Protein AF-A0A8H2ZRM3-F1 (afdb_monomer_lite)

pLDDT: mean 70.73, std 18.15, range [27.78, 92.12]

Organism: NCBI:txid28548

Structure (mmCIF, N/CA/C/O backbone):
data_AF-A0A8H2ZRM3-F1
#
_entry.id   AF-A0A8H2ZRM3-F1
#
loop_
_atom_site.group_PDB
_atom_site.id
_atom_site.type_symbol
_atom_site.label_atom_id
_atom_site.label_alt_id
_atom_site.label_comp_id
_atom_site.label_asym_id
_atom_site.label_entity_id
_atom_site.label_seq_id
_atom_site.pdbx_PDB_ins_code
_atom_site.Cartn_x
_atom_site.Cartn_y
_atom_site.Cartn_z
_atom_site.occupancy
_atom_site.B_iso_or_equiv
_atom_site.auth_seq_id
_atom_site.auth_comp_id
_atom_site.auth_asym_id
_atom_site.auth_atom_id
_atom_site.pdbx_PDB_model_num
ATOM 1 N N . MET A 1 1 ? -6.915 -19.051 9.460 1.00 39.91 1 MET A N 1
ATOM 2 C C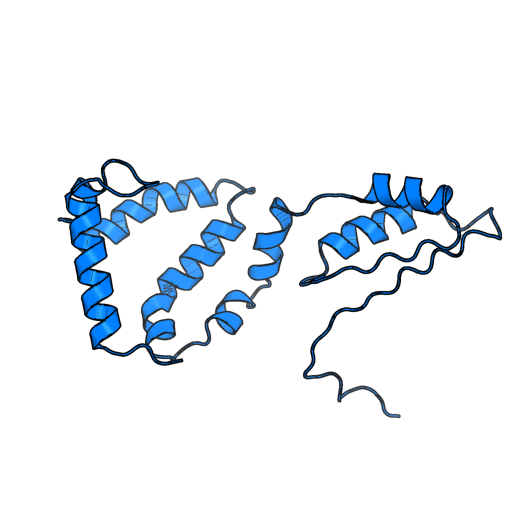A . MET A 1 1 ? -6.072 -19.068 10.676 1.00 39.91 1 MET A CA 1
ATOM 3 C C . MET A 1 1 ? -6.871 -18.413 11.791 1.00 39.91 1 MET A C 1
ATOM 5 O O . MET A 1 1 ? -7.094 -17.216 11.719 1.00 39.91 1 MET A O 1
ATOM 9 N N . HIS A 1 2 ? -7.386 -19.190 12.746 1.00 43.81 2 HIS A N 1
ATOM 10 C CA . HI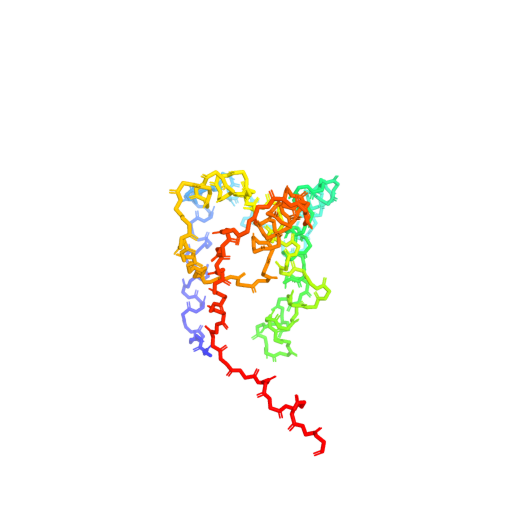S A 1 2 ? -8.081 -18.659 13.923 1.00 43.81 2 HIS A CA 1
ATOM 11 C C . HIS A 1 2 ? -7.068 -18.558 15.065 1.00 43.81 2 HIS A C 1
ATOM 13 O O . HIS A 1 2 ? -6.599 -19.589 15.540 1.00 43.81 2 HIS A O 1
ATOM 19 N N . ALA A 1 3 ? -6.710 -17.340 15.475 1.00 46.84 3 ALA A N 1
ATOM 20 C CA . ALA A 1 3 ? -6.041 -17.133 16.757 1.00 46.84 3 ALA A CA 1
ATOM 21 C C . ALA A 1 3 ? -7.018 -17.491 17.887 1.00 46.84 3 ALA A C 1
ATOM 23 O O . ALA A 1 3 ? -8.220 -17.221 17.780 1.00 46.84 3 ALA A O 1
ATOM 24 N N . SER A 1 4 ? -6.522 -18.122 18.950 1.00 49.62 4 SER A N 1
ATOM 25 C CA . SER A 1 4 ? -7.349 -18.484 20.102 1.00 49.62 4 SER A CA 1
ATOM 26 C C . SER A 1 4 ? -7.845 -17.220 20.810 1.00 49.62 4 SER A C 1
ATOM 28 O O . SER A 1 4 ? -7.096 -16.258 20.985 1.00 49.62 4 SER A O 1
ATOM 30 N N . SER A 1 5 ? -9.089 -17.229 21.298 1.00 53.50 5 SER A N 1
ATOM 31 C CA . SER A 1 5 ? -9.672 -16.113 22.062 1.00 53.50 5 SER A CA 1
ATOM 32 C C . SER A 1 5 ? -8.846 -15.725 23.303 1.00 53.50 5 SER A C 1
ATOM 34 O O . SER A 1 5 ? -8.984 -14.608 23.797 1.00 53.50 5 SER A O 1
ATOM 36 N N . SER A 1 6 ? -7.987 -16.625 23.796 1.00 53.50 6 SER A N 1
ATOM 37 C CA . SER A 1 6 ? -7.047 -16.382 24.898 1.00 53.50 6 SER A CA 1
ATOM 38 C C . SER A 1 6 ? -5.778 -15.627 24.487 1.00 53.50 6 SER A C 1
ATOM 40 O O . SER A 1 6 ? -5.165 -14.961 25.314 1.00 53.50 6 SER A O 1
ATOM 42 N N . GLU A 1 7 ? -5.353 -15.733 23.228 1.00 54.19 7 GLU A N 1
ATOM 43 C CA . GLU A 1 7 ? -4.169 -15.032 22.714 1.00 54.19 7 GLU A CA 1
ATOM 44 C C . GLU A 1 7 ? -4.500 -13.568 22.416 1.00 54.19 7 GLU A C 1
ATOM 46 O O . GLU A 1 7 ? -3.710 -12.677 22.722 1.00 54.19 7 GLU A O 1
ATOM 51 N N . ILE A 1 8 ? -5.709 -13.310 21.904 1.00 55.75 8 ILE A N 1
ATOM 52 C CA . ILE A 1 8 ? -6.207 -11.959 21.615 1.00 55.75 8 ILE A CA 1
ATOM 53 C C . ILE A 1 8 ? -6.349 -11.138 22.906 1.00 55.75 8 ILE A C 1
ATOM 55 O O . ILE A 1 8 ? -5.950 -9.976 22.941 1.00 55.75 8 ILE A O 1
ATOM 59 N N . SER A 1 9 ? -6.862 -11.736 23.986 1.00 56.50 9 SER A N 1
ATOM 60 C CA . SER A 1 9 ? -7.019 -11.043 25.271 1.00 56.50 9 SER A CA 1
ATOM 61 C C . SER A 1 9 ? -5.680 -10.738 25.950 1.00 56.50 9 SER A C 1
ATOM 63 O O . SER A 1 9 ? -5.508 -9.652 26.504 1.00 56.50 9 SER A O 1
ATOM 65 N N . HIS A 1 10 ? -4.709 -11.653 25.865 1.00 51.62 10 HIS A N 1
ATOM 66 C CA . HIS A 1 10 ? -3.366 -11.449 26.411 1.00 51.62 10 HIS A CA 1
ATOM 67 C C . HIS A 1 10 ? -2.591 -10.361 25.648 1.00 51.62 10 HIS A C 1
ATOM 69 O O . HIS A 1 10 ? -1.879 -9.558 26.255 1.00 51.62 10 HIS A O 1
ATOM 75 N N . LEU A 1 11 ? -2.725 -10.309 24.319 1.00 56.78 11 LEU A N 1
ATOM 76 C CA . LEU A 1 11 ? -2.075 -9.285 23.501 1.00 56.78 11 LEU A CA 1
ATOM 77 C C . LEU A 1 11 ? -2.692 -7.900 23.739 1.00 56.78 11 LEU A C 1
ATOM 79 O O . LEU A 1 11 ? -1.951 -6.933 23.897 1.00 56.78 11 LEU A O 1
ATOM 83 N N . ALA A 1 12 ? -4.025 -7.827 23.846 1.00 59.12 12 ALA A N 1
ATOM 84 C CA . ALA A 1 12 ? -4.745 -6.590 24.135 1.00 59.12 12 ALA A CA 1
ATOM 85 C C . ALA A 1 12 ? -4.322 -5.976 25.481 1.00 59.12 12 ALA A C 1
ATOM 87 O O . ALA A 1 12 ? -4.010 -4.787 25.527 1.00 59.12 12 ALA A O 1
ATOM 88 N N . GLY A 1 13 ? -4.228 -6.796 26.539 1.00 61.44 13 GLY A N 1
ATOM 89 C CA . GLY A 1 13 ? -3.776 -6.351 27.863 1.00 61.44 13 GLY A CA 1
ATOM 90 C C . GLY A 1 13 ? -2.341 -5.814 27.856 1.00 61.44 13 GLY A C 1
ATOM 91 O O . GLY A 1 13 ? -2.075 -4.735 28.380 1.00 61.44 13 GLY A O 1
ATOM 92 N N . LYS A 1 14 ? -1.425 -6.501 27.163 1.00 61.59 14 LYS A N 1
ATOM 93 C CA . LYS A 1 14 ? -0.028 -6.059 27.043 1.00 61.59 14 LYS A CA 1
ATOM 94 C C . LYS A 1 14 ? 0.101 -4.706 26.328 1.00 61.59 14 LYS A C 1
ATOM 96 O O . LYS A 1 14 ? 0.867 -3.852 26.765 1.00 61.59 14 LYS A O 1
ATOM 101 N N . THR A 1 15 ? -0.654 -4.487 25.252 1.00 62.03 15 THR A N 1
ATOM 102 C CA . THR A 1 15 ? -0.600 -3.223 24.496 1.00 62.03 15 THR A CA 1
ATOM 103 C C . THR A 1 15 ? -1.186 -2.036 25.259 1.00 62.03 15 THR A C 1
ATOM 105 O O . THR A 1 15 ? -0.669 -0.926 25.146 1.00 62.03 15 THR A O 1
ATOM 108 N N . THR A 1 16 ? -2.224 -2.247 26.075 1.00 66.06 16 THR A N 1
ATOM 109 C CA . THR A 1 16 ? -2.765 -1.192 26.947 1.00 66.06 16 THR A CA 1
ATOM 110 C C . THR A 1 16 ? -1.799 -0.815 28.068 1.00 66.06 16 THR A C 1
ATOM 112 O O . THR A 1 16 ? -1.700 0.363 28.421 1.00 66.06 16 THR A O 1
ATOM 115 N N . ASP A 1 17 ? -1.031 -1.778 28.577 1.00 76.19 17 ASP A N 1
ATOM 116 C CA . ASP A 1 17 ? -0.025 -1.551 29.620 1.00 76.19 17 ASP A CA 1
ATOM 117 C C . ASP A 1 17 ? 1.202 -0.794 29.080 1.00 76.19 17 ASP A C 1
ATOM 119 O O . ASP A 1 17 ? 1.757 0.080 29.746 1.00 76.19 17 ASP A O 1
ATOM 123 N N . GLU A 1 18 ? 1.615 -1.076 27.841 1.00 80.56 18 GLU A N 1
ATOM 124 C CA . GLU A 1 18 ? 2.704 -0.350 27.173 1.00 80.56 18 GLU A CA 1
ATOM 125 C C . GLU A 1 18 ? 2.302 1.083 26.796 1.00 80.56 18 GLU A C 1
ATOM 127 O O . GLU A 1 18 ? 3.084 2.015 27.006 1.00 80.56 18 GLU A O 1
ATOM 132 N N . ALA A 1 19 ? 1.077 1.271 26.292 1.00 78.38 19 ALA A N 1
ATOM 133 C CA . ALA A 1 19 ? 0.554 2.585 25.928 1.00 78.38 19 ALA A CA 1
ATOM 134 C C . ALA A 1 19 ? 0.366 3.491 27.153 1.00 78.38 19 ALA A C 1
ATOM 136 O O . ALA A 1 19 ? 0.711 4.670 27.110 1.00 78.38 19 ALA A O 1
ATOM 137 N N . SER A 1 20 ? -0.131 2.942 28.265 1.00 80.75 20 SER A N 1
ATOM 138 C CA . SER A 1 20 ? -0.313 3.691 29.518 1.00 80.75 20 SER A CA 1
ATOM 139 C C . SER A 1 20 ? 1.008 4.082 30.180 1.00 80.75 20 SER A C 1
ATOM 141 O O . SER A 1 20 ? 1.057 5.075 30.902 1.00 80.75 20 SER A O 1
ATOM 143 N N . ALA A 1 21 ? 2.083 3.344 29.901 1.00 85.00 21 ALA A N 1
ATOM 144 C CA . ALA A 1 21 ? 3.420 3.630 30.402 1.00 85.00 21 ALA A CA 1
ATOM 145 C C . ALA A 1 21 ? 4.272 4.514 29.470 1.00 85.00 21 ALA A C 1
ATOM 147 O O . ALA A 1 21 ? 5.437 4.742 29.795 1.00 85.00 21 ALA A O 1
ATOM 148 N N . ASP A 1 22 ? 3.735 4.971 28.330 1.00 82.38 22 ASP A N 1
ATOM 149 C CA . ASP A 1 22 ? 4.483 5.699 27.287 1.00 82.38 22 ASP A CA 1
ATOM 150 C C . ASP A 1 22 ? 5.742 4.957 26.808 1.00 82.38 22 ASP A C 1
ATOM 152 O O . ASP A 1 22 ? 6.783 5.546 26.525 1.00 82.38 22 ASP A O 1
ATOM 156 N N . LYS A 1 23 ? 5.661 3.624 26.725 1.00 83.12 23 LYS A N 1
ATOM 157 C CA . LYS A 1 23 ? 6.799 2.760 26.362 1.00 83.12 23 LYS A CA 1
ATOM 158 C C . LYS A 1 23 ? 6.793 2.316 24.903 1.00 83.12 23 LYS A C 1
ATOM 160 O O . LYS A 1 23 ? 7.562 1.426 24.537 1.00 83.12 23 LYS A O 1
ATOM 165 N N . HIS A 1 24 ? 5.931 2.888 24.067 1.00 80.06 24 HIS A N 1
ATOM 166 C CA . HIS A 1 24 ? 5.861 2.493 22.668 1.00 80.06 24 HIS A CA 1
ATOM 167 C C . HIS A 1 24 ? 7.127 2.936 21.920 1.00 80.06 24 HIS A C 1
ATOM 169 O O . HIS A 1 24 ? 7.508 4.100 21.960 1.00 80.06 24 HIS A O 1
ATOM 175 N N . ALA A 1 25 ? 7.769 2.017 21.193 1.00 80.44 25 ALA A N 1
ATOM 176 C CA . ALA A 1 25 ? 9.073 2.264 20.563 1.00 80.44 25 ALA A CA 1
ATOM 177 C C . ALA A 1 25 ? 9.066 3.370 19.488 1.00 80.44 25 ALA A C 1
ATOM 179 O O . ALA A 1 25 ? 10.119 3.888 19.129 1.00 80.44 25 ALA A O 1
ATOM 180 N N . VAL A 1 26 ? 7.887 3.689 18.948 1.00 81.50 26 VAL A N 1
ATOM 181 C CA . VAL A 1 26 ? 7.712 4.600 17.802 1.00 81.50 26 VAL A CA 1
ATOM 182 C C . VAL A 1 26 ? 6.779 5.772 18.112 1.00 81.50 26 VAL A C 1
ATOM 184 O O . VAL A 1 26 ? 6.839 6.793 17.438 1.00 81.50 26 VAL A O 1
ATOM 187 N N . LEU A 1 27 ? 5.886 5.630 19.094 1.00 80.19 27 LEU A N 1
ATOM 188 C CA . LEU A 1 27 ? 4.801 6.587 19.312 1.00 80.19 27 LEU A CA 1
ATOM 189 C C . LEU A 1 27 ? 5.029 7.292 20.640 1.00 80.19 27 LEU A C 1
ATOM 191 O O . LEU A 1 27 ? 5.195 6.640 21.666 1.00 80.19 27 LEU A O 1
ATOM 195 N N . GLU A 1 28 ? 5.019 8.617 20.607 1.00 84.75 28 GLU A N 1
ATOM 196 C CA . GLU A 1 28 ? 5.158 9.452 21.794 1.00 84.75 28 GLU A CA 1
ATOM 197 C C . GLU A 1 28 ? 3.787 9.776 22.395 1.00 84.75 28 GLU A C 1
ATOM 199 O O . GLU A 1 28 ? 2.789 9.875 21.677 1.00 84.75 28 GLU A O 1
ATOM 204 N N . ASN A 1 29 ? 3.750 10.007 23.711 1.00 83.75 29 ASN A N 1
ATOM 205 C CA . ASN A 1 29 ? 2.557 10.442 24.447 1.00 83.75 29 ASN A CA 1
ATOM 206 C C . ASN A 1 29 ? 1.338 9.523 24.233 1.00 83.75 29 ASN A C 1
ATOM 208 O O . ASN A 1 29 ? 0.209 9.990 24.098 1.00 83.75 29 ASN A O 1
ATOM 212 N N . THR A 1 30 ? 1.543 8.209 24.178 1.00 85.06 30 THR A N 1
ATOM 213 C CA . THR A 1 30 ? 0.477 7.213 24.012 1.00 85.06 30 THR A CA 1
ATOM 214 C C . THR A 1 30 ? -0.463 7.125 25.216 1.00 85.06 30 THR A C 1
ATOM 216 O O . THR A 1 30 ? -1.622 6.736 25.062 1.00 85.06 30 THR A O 1
ATOM 219 N N . SER A 1 31 ? -0.015 7.540 26.401 1.00 84.81 31 SER A N 1
ATOM 220 C CA . SER A 1 31 ? -0.780 7.520 27.650 1.00 84.81 31 SER A CA 1
ATOM 221 C C . SER A 1 31 ? -2.046 8.372 27.566 1.00 84.81 31 SER A C 1
ATOM 223 O O . SER A 1 31 ? -3.080 8.005 28.125 1.00 84.81 31 SER A O 1
ATOM 225 N N . VAL A 1 32 ? -2.019 9.454 26.779 1.00 85.81 32 VAL A N 1
ATOM 226 C CA . VAL A 1 32 ? -3.178 10.336 26.554 1.00 85.81 32 VAL A CA 1
ATOM 227 C C . VAL A 1 32 ? -4.254 9.705 25.665 1.00 85.81 32 VAL A C 1
ATOM 229 O O . VAL A 1 32 ? -5.354 10.249 25.558 1.00 85.81 32 VAL A O 1
ATOM 232 N N . LEU A 1 33 ? -3.943 8.587 24.998 1.00 81.69 33 LEU A N 1
ATOM 233 C CA . LEU A 1 33 ? -4.863 7.869 24.113 1.00 81.69 33 LEU A CA 1
ATOM 234 C C . LEU A 1 33 ? -5.626 6.759 24.844 1.00 81.69 33 LEU A C 1
ATOM 236 O O . LEU A 1 33 ? -6.768 6.482 24.487 1.00 81.69 33 LEU A O 1
ATOM 240 N N . VAL A 1 34 ? -5.029 6.170 25.886 1.00 84.44 34 VAL A N 1
ATOM 241 C CA . VAL A 1 34 ? -5.623 5.088 26.691 1.00 84.44 34 VAL A CA 1
ATOM 242 C C . VAL A 1 34 ? -6.995 5.435 27.286 1.00 84.44 34 VAL A C 1
ATOM 244 O O . VAL A 1 34 ? -7.882 4.586 27.215 1.00 84.44 34 VAL A O 1
ATOM 247 N N . PRO A 1 35 ? -7.228 6.638 27.853 1.00 86.62 35 PRO A N 1
ATOM 248 C CA . PRO A 1 35 ? -8.521 6.950 28.457 1.00 86.62 35 PRO A CA 1
ATOM 249 C C . PRO A 1 35 ? -9.605 7.320 27.435 1.00 86.62 35 PRO A C 1
ATOM 251 O O . PRO A 1 35 ? -10.756 7.492 27.828 1.00 86.62 35 PRO A O 1
ATOM 254 N N . LEU A 1 36 ? -9.266 7.485 26.151 1.00 84.75 36 LEU A N 1
ATOM 255 C CA . LEU A 1 36 ? -10.233 7.906 25.141 1.00 84.75 36 LEU A CA 1
ATOM 256 C C . LEU A 1 36 ? -11.201 6.770 24.816 1.00 84.75 36 LEU A C 1
ATOM 258 O O . LEU A 1 36 ? -10.781 5.647 24.526 1.00 84.75 36 LEU A O 1
ATOM 262 N N . SER A 1 37 ? -12.491 7.091 24.775 1.00 85.19 37 SER A N 1
ATOM 263 C CA . SER A 1 37 ? -13.496 6.193 24.210 1.00 85.19 37 SER A CA 1
ATOM 264 C C . SER A 1 37 ? -13.222 5.930 22.727 1.00 85.19 37 SER A C 1
ATOM 266 O O . SER A 1 37 ? -12.562 6.724 22.049 1.00 85.19 37 SER A O 1
ATOM 268 N N . ALA A 1 38 ? -13.767 4.831 22.197 1.00 79.06 38 ALA A N 1
ATOM 269 C CA . ALA A 1 38 ? -13.659 4.522 20.774 1.00 79.06 38 ALA A CA 1
ATOM 270 C C . ALA A 1 38 ? -14.093 5.726 19.920 1.00 79.06 38 ALA A C 1
ATOM 272 O O . ALA A 1 38 ? -13.346 6.147 19.042 1.00 79.06 38 ALA A O 1
ATOM 273 N N . ASP A 1 39 ? -15.230 6.350 20.234 1.00 80.38 39 ASP A N 1
ATOM 274 C CA . ASP A 1 39 ? -15.769 7.497 19.491 1.00 80.38 39 ASP A CA 1
ATOM 275 C C . ASP A 1 39 ? -14.846 8.727 19.518 1.00 80.38 39 ASP A C 1
ATOM 277 O O . ASP A 1 39 ? -14.683 9.427 18.513 1.00 80.38 39 ASP A O 1
ATOM 281 N N . GLU A 1 40 ? -14.191 8.988 20.649 1.00 83.81 40 GLU A N 1
ATOM 282 C CA . GLU A 1 40 ? -13.212 10.070 20.766 1.00 83.81 40 GLU A CA 1
ATOM 283 C C . GLU A 1 40 ? -11.941 9.772 19.971 1.00 83.81 40 GLU A C 1
ATOM 285 O O . GLU A 1 40 ? -11.412 10.667 19.306 1.00 83.81 40 GLU A O 1
ATOM 290 N N . GLN A 1 41 ? -11.478 8.519 19.970 1.00 81.31 41 GLN A N 1
ATOM 291 C CA . GLN A 1 41 ? -10.385 8.083 19.100 1.00 81.31 41 GLN A CA 1
ATOM 292 C C . GLN A 1 41 ? -10.778 8.234 17.623 1.00 81.31 41 GLN A C 1
ATOM 294 O O . GLN A 1 41 ? -9.994 8.755 16.826 1.00 81.31 41 GLN A O 1
ATOM 299 N N . PHE A 1 42 ? -12.011 7.855 17.259 1.00 78.88 42 PHE A N 1
ATOM 300 C CA . PHE A 1 42 ? -12.569 8.020 15.914 1.00 78.88 42 PHE A CA 1
ATOM 301 C C . PHE A 1 42 ? -12.529 9.477 15.462 1.00 78.88 42 PHE A C 1
ATOM 303 O O . PHE A 1 42 ? -12.060 9.751 14.356 1.00 78.88 42 PHE A O 1
ATOM 310 N N . ARG A 1 43 ? -12.963 10.403 16.324 1.00 81.88 43 ARG A N 1
ATOM 311 C CA . ARG A 1 43 ? -12.907 11.844 16.054 1.00 81.88 43 ARG A CA 1
ATOM 312 C C . ARG A 1 43 ? -11.479 12.353 15.920 1.00 81.88 43 ARG A C 1
ATOM 314 O O . ARG A 1 43 ? -11.196 13.069 14.967 1.00 81.88 43 ARG A O 1
ATOM 321 N N . LYS A 1 44 ? -10.576 11.968 16.827 1.00 84.00 44 LYS A N 1
ATOM 322 C CA . LYS A 1 44 ? -9.173 12.410 16.781 1.00 84.00 44 LYS A CA 1
ATOM 323 C C . LYS A 1 44 ? -8.438 11.957 15.521 1.00 84.00 44 LYS A C 1
ATOM 325 O O . LYS A 1 44 ? -7.549 12.665 15.066 1.00 84.00 44 LYS A O 1
ATOM 330 N N . MET A 1 45 ? -8.804 10.809 14.951 1.00 82.25 45 MET A N 1
ATOM 331 C CA . MET A 1 45 ? -8.251 10.353 13.671 1.00 82.25 45 MET A CA 1
ATOM 332 C C . MET A 1 45 ? -8.737 11.177 12.471 1.00 82.25 45 MET A C 1
ATOM 334 O O . MET A 1 45 ? -8.045 11.215 11.462 1.00 82.25 45 MET A O 1
ATOM 338 N N . GLY A 1 46 ? -9.892 11.845 12.557 1.00 81.38 46 GLY A N 1
ATOM 339 C CA . GLY A 1 46 ? -10.489 12.551 11.419 1.00 81.38 46 GLY A CA 1
ATOM 340 C C . GLY A 1 46 ? -9.615 13.679 10.868 1.00 81.38 46 GLY A C 1
ATOM 341 O O . GLY A 1 46 ? -9.372 13.731 9.662 1.00 81.38 46 GLY A O 1
ATOM 342 N N . ASP A 1 47 ? -9.103 14.553 11.738 1.00 79.50 47 ASP A N 1
ATOM 343 C CA . ASP A 1 47 ? -8.348 15.736 11.301 1.00 79.50 47 ASP A CA 1
ATOM 344 C C . ASP A 1 47 ? -7.017 15.367 10.611 1.00 79.50 47 ASP A C 1
ATOM 346 O O . ASP A 1 47 ? -6.782 15.844 9.496 1.00 79.50 47 ASP A O 1
ATOM 350 N N . PRO A 1 48 ? -6.172 14.471 11.169 1.00 82.38 48 PRO A N 1
ATOM 351 C CA . PRO A 1 48 ? -4.961 14.014 10.488 1.00 82.38 48 PRO A CA 1
ATOM 352 C C . PRO A 1 48 ? -5.254 13.281 9.176 1.00 82.38 48 PRO A C 1
ATOM 354 O O . PRO A 1 48 ? -4.539 13.475 8.195 1.00 82.38 48 PRO A O 1
ATOM 357 N N . THR A 1 49 ? -6.311 12.464 9.132 1.00 85.88 49 THR A N 1
ATOM 358 C CA . THR A 1 49 ? -6.711 11.737 7.921 1.00 85.88 49 THR A CA 1
ATOM 359 C C . THR A 1 49 ? -7.099 12.697 6.796 1.00 85.88 49 THR A C 1
ATOM 361 O O . THR A 1 49 ? -6.656 12.514 5.665 1.00 85.88 49 THR A O 1
ATOM 364 N N . ASN A 1 50 ? -7.853 13.759 7.091 1.00 86.44 50 ASN A N 1
ATOM 365 C CA . ASN A 1 50 ? -8.233 14.766 6.094 1.00 86.44 50 ASN A CA 1
ATOM 366 C C . ASN A 1 50 ? -7.020 15.522 5.534 1.00 86.44 50 ASN A C 1
ATOM 368 O O . ASN A 1 50 ? -6.930 15.762 4.328 1.00 86.44 50 ASN A O 1
ATOM 372 N N . VAL A 1 51 ? -6.060 15.866 6.398 1.00 87.88 51 VAL A N 1
ATOM 373 C CA . VAL A 1 51 ? -4.798 16.480 5.963 1.00 87.88 51 VAL A CA 1
ATOM 374 C C . VAL A 1 51 ? -4.014 15.511 5.079 1.00 87.88 51 VAL A C 1
ATOM 376 O O . VAL A 1 51 ? -3.525 15.903 4.022 1.00 87.88 51 VAL A O 1
ATOM 379 N N . ALA A 1 52 ? -3.935 14.237 5.461 1.00 87.56 52 ALA A N 1
ATOM 380 C CA . ALA A 1 52 ? -3.196 13.230 4.710 1.00 87.56 52 ALA A CA 1
ATOM 381 C C . ALA A 1 52 ? -3.821 12.951 3.329 1.00 87.56 52 ALA A C 1
ATOM 383 O O . ALA A 1 52 ? -3.089 12.839 2.348 1.00 87.56 52 ALA A O 1
ATOM 384 N N . TYR A 1 53 ? -5.153 12.962 3.207 1.00 89.00 53 TYR A N 1
ATOM 385 C CA . TYR A 1 53 ? -5.838 12.885 1.909 1.00 89.00 53 TYR A CA 1
ATOM 386 C C . TYR A 1 53 ? -5.514 14.049 0.966 1.00 89.00 53 TYR A C 1
ATOM 388 O O . TYR A 1 53 ? -5.650 13.912 -0.246 1.00 89.00 53 TYR A O 1
ATOM 396 N N . SER A 1 54 ? -5.066 15.189 1.493 1.00 88.81 54 SER A N 1
ATOM 397 C CA . SER A 1 54 ? -4.685 16.337 0.664 1.00 88.81 54 SER A CA 1
ATOM 398 C C . SER A 1 54 ? -3.312 16.169 -0.001 1.00 88.81 54 SER A C 1
ATOM 400 O O . SER A 1 54 ? -2.949 16.972 -0.857 1.00 88.81 54 SER A O 1
ATOM 402 N N . SER A 1 55 ? -2.532 15.153 0.384 1.00 88.31 55 SER A N 1
ATOM 403 C CA . SER A 1 55 ? -1.201 14.893 -0.164 1.00 88.31 55 SER A CA 1
ATOM 404 C C . SER A 1 55 ? -1.234 13.733 -1.166 1.00 88.31 55 SER A C 1
ATOM 406 O O . SER A 1 55 ? -1.480 12.593 -0.765 1.00 88.31 55 SER A O 1
ATOM 408 N N . PRO A 1 56 ? -0.902 13.972 -2.450 1.00 82.69 56 PRO A N 1
ATOM 409 C CA . PRO A 1 56 ? -0.848 12.917 -3.464 1.00 82.69 56 PRO A CA 1
ATOM 410 C C . PRO A 1 56 ? 0.130 11.784 -3.127 1.00 82.69 56 PRO A C 1
ATOM 412 O O . PRO A 1 56 ? -0.096 10.647 -3.518 1.00 82.69 56 PRO A O 1
ATOM 415 N N . LEU A 1 57 ? 1.197 12.076 -2.372 1.00 81.00 57 LEU A N 1
ATOM 416 C CA . LEU A 1 57 ? 2.231 11.094 -2.021 1.00 81.00 57 LEU A CA 1
ATOM 417 C C . LEU A 1 57 ? 1.745 10.031 -1.033 1.00 81.00 57 LEU A C 1
ATOM 419 O O . LEU A 1 57 ? 2.226 8.903 -1.061 1.00 81.00 57 LEU A O 1
ATOM 423 N N . VAL A 1 58 ? 0.828 10.396 -0.134 1.00 84.94 58 VAL A N 1
ATOM 424 C CA . VAL A 1 58 ? 0.337 9.486 0.914 1.00 84.94 58 VAL A CA 1
ATOM 425 C C . VAL A 1 58 ? -1.122 9.089 0.722 1.00 84.94 58 VAL A C 1
ATOM 427 O O . VAL A 1 58 ? -1.605 8.227 1.452 1.00 84.94 58 VAL A O 1
ATOM 430 N N . PHE A 1 59 ? -1.810 9.668 -0.267 1.00 87.81 59 PHE A N 1
ATOM 431 C CA . PHE A 1 59 ? -3.225 9.432 -0.545 1.00 87.81 59 PHE A CA 1
ATOM 432 C C . PHE A 1 59 ? -3.574 7.939 -0.580 1.00 87.81 59 PHE A C 1
ATOM 434 O O . PHE A 1 59 ? -4.424 7.498 0.192 1.00 87.81 59 PHE A O 1
ATOM 441 N N . SER A 1 60 ? -2.870 7.153 -1.400 1.00 85.44 60 SER A N 1
ATOM 442 C CA . SER A 1 60 ? -3.146 5.721 -1.576 1.00 85.44 60 SER A CA 1
ATOM 443 C C . SER A 1 60 ? -2.971 4.923 -0.281 1.00 85.44 60 SER A C 1
ATOM 445 O O . SER A 1 60 ? -3.752 4.020 0.015 1.00 85.44 60 SER A O 1
ATOM 447 N N . PHE A 1 61 ? -1.979 5.285 0.542 1.00 87.94 61 PHE A N 1
ATOM 448 C CA . PHE A 1 61 ? -1.771 4.663 1.851 1.00 87.94 61 PHE A CA 1
ATOM 449 C C . PHE A 1 61 ? -2.927 4.976 2.802 1.00 87.94 61 PHE A C 1
ATOM 451 O O . PHE A 1 61 ? -3.447 4.082 3.468 1.00 87.94 61 PHE A O 1
ATOM 458 N N . VAL A 1 62 ? -3.348 6.241 2.855 1.00 90.44 62 VAL A N 1
ATOM 459 C CA . VAL A 1 62 ? -4.457 6.688 3.707 1.00 90.44 62 VAL A CA 1
ATOM 460 C C . VAL A 1 62 ? -5.757 6.018 3.276 1.00 90.44 62 VAL A C 1
ATOM 462 O O . VAL A 1 62 ? -6.503 5.530 4.124 1.00 90.44 62 VAL A O 1
ATOM 465 N N . GLU A 1 63 ? -6.012 5.935 1.970 1.00 89.44 63 GLU A N 1
ATOM 466 C CA . GLU A 1 63 ? -7.177 5.256 1.415 1.00 89.44 63 GLU A CA 1
ATOM 467 C C . GLU A 1 63 ? -7.219 3.781 1.834 1.00 89.44 63 GLU A C 1
ATOM 469 O O . GLU A 1 63 ? -8.214 3.342 2.415 1.00 89.44 63 GLU A O 1
ATOM 474 N N . ALA A 1 64 ? -6.124 3.038 1.643 1.00 88.69 64 ALA A N 1
ATOM 475 C CA . ALA A 1 64 ? -6.033 1.631 2.028 1.00 88.69 64 ALA A CA 1
ATOM 476 C C . ALA A 1 64 ? -6.237 1.421 3.541 1.00 88.69 64 ALA A C 1
ATOM 478 O O . ALA A 1 64 ? -7.009 0.548 3.953 1.00 88.69 64 ALA A O 1
ATOM 479 N N . ILE A 1 65 ? -5.607 2.255 4.380 1.00 90.56 65 ILE A N 1
ATOM 480 C CA . ILE A 1 65 ? -5.763 2.217 5.844 1.00 90.56 65 ILE A CA 1
ATOM 481 C C . ILE A 1 65 ? -7.227 2.445 6.235 1.00 90.56 65 ILE A C 1
ATOM 483 O O . ILE A 1 65 ? -7.789 1.689 7.034 1.00 90.56 65 ILE A O 1
ATOM 487 N N . MET A 1 66 ? -7.871 3.459 5.657 1.00 89.44 66 MET A N 1
ATOM 488 C CA . MET A 1 66 ? -9.266 3.781 5.954 1.00 89.44 66 MET A CA 1
ATOM 489 C C . MET A 1 66 ? -10.224 2.701 5.449 1.00 89.44 66 MET A C 1
ATOM 491 O O . MET A 1 66 ? -11.207 2.397 6.125 1.00 89.44 66 MET A O 1
ATOM 495 N N . ARG A 1 67 ? -9.917 2.052 4.322 1.00 90.62 67 ARG A N 1
ATOM 496 C CA . ARG A 1 67 ? -10.687 0.922 3.783 1.00 90.62 67 ARG A CA 1
ATOM 497 C C . ARG A 1 67 ? -10.690 -0.262 4.749 1.00 90.62 67 ARG A C 1
ATOM 499 O O . ARG A 1 67 ? -11.762 -0.788 5.052 1.00 90.62 67 ARG A O 1
ATOM 506 N N . ILE A 1 68 ? -9.526 -0.624 5.294 1.00 91.31 68 ILE A N 1
ATOM 507 C CA . ILE A 1 68 ? -9.399 -1.666 6.328 1.00 91.31 68 ILE A CA 1
ATOM 508 C C . ILE A 1 68 ? -10.167 -1.256 7.581 1.00 91.31 68 ILE A C 1
ATOM 510 O O . ILE A 1 68 ? -11.002 -2.012 8.070 1.00 91.31 68 ILE A O 1
ATOM 514 N N . ARG A 1 69 ? -9.925 -0.041 8.082 1.00 89.00 69 ARG A N 1
ATOM 515 C CA . ARG A 1 69 ? -10.554 0.472 9.304 1.00 89.00 69 ARG A CA 1
ATOM 516 C C . ARG A 1 69 ? -12.078 0.452 9.222 1.00 89.00 69 ARG A C 1
ATOM 518 O O . ARG A 1 69 ? -12.732 -0.024 10.144 1.00 89.00 69 ARG A O 1
ATOM 525 N N . ASN A 1 70 ? -12.645 0.924 8.115 1.00 90.31 70 ASN A N 1
ATOM 526 C CA . ASN A 1 70 ? -14.094 0.995 7.925 1.00 90.31 70 ASN A CA 1
ATOM 527 C C . ASN A 1 70 ? -14.745 -0.392 7.790 1.00 90.31 70 ASN A C 1
ATOM 529 O O . ASN A 1 70 ? -15.944 -0.531 8.015 1.00 90.31 70 ASN A O 1
ATOM 533 N N . ASN A 1 71 ? -13.963 -1.425 7.466 1.00 91.56 71 ASN A N 1
ATOM 534 C CA . ASN A 1 71 ? -14.431 -2.805 7.345 1.00 91.56 71 ASN A CA 1
ATOM 535 C C . ASN A 1 71 ? -13.874 -3.718 8.446 1.00 91.56 71 ASN A C 1
ATOM 537 O O . ASN A 1 71 ? -14.039 -4.933 8.365 1.00 91.56 71 ASN A O 1
ATOM 541 N N . ILE A 1 72 ? -13.249 -3.167 9.492 1.00 90.56 72 ILE A N 1
ATOM 542 C CA . ILE A 1 72 ? -12.455 -3.941 10.455 1.00 90.56 72 ILE A CA 1
ATOM 543 C C . ILE A 1 72 ? -13.275 -5.036 11.148 1.00 90.56 72 ILE A C 1
ATOM 545 O O . ILE A 1 72 ? -12.830 -6.173 11.271 1.00 90.56 72 ILE A O 1
ATOM 549 N N . GLN A 1 73 ? -14.522 -4.735 11.516 1.00 89.69 73 GLN A N 1
ATOM 550 C CA . GLN A 1 73 ? -15.429 -5.710 12.118 1.00 89.69 73 GLN A CA 1
ATOM 551 C C . GLN A 1 73 ? -15.824 -6.814 11.126 1.00 89.69 73 GLN A C 1
ATOM 553 O O . GLN A 1 73 ? -15.894 -7.985 11.494 1.00 89.69 73 GLN A O 1
ATOM 558 N N . GLN A 1 74 ? -16.060 -6.467 9.859 1.00 90.00 74 GLN A N 1
ATOM 559 C CA . GLN A 1 74 ? -16.414 -7.434 8.816 1.00 90.00 74 GLN A CA 1
ATOM 560 C C . GLN A 1 74 ? -15.230 -8.347 8.480 1.00 90.00 74 GLN A C 1
ATOM 562 O O . GLN A 1 74 ? -15.416 -9.549 8.321 1.00 90.00 74 GLN A O 1
ATOM 567 N N . ILE A 1 75 ? -14.017 -7.793 8.468 1.00 92.12 75 ILE A N 1
ATOM 568 C CA . ILE A 1 75 ? -12.765 -8.538 8.313 1.00 92.12 75 ILE A CA 1
ATOM 569 C C . ILE A 1 75 ? -12.607 -9.552 9.452 1.00 92.12 75 ILE A C 1
ATOM 571 O O . ILE A 1 75 ? -12.441 -10.743 9.204 1.00 92.12 75 ILE A O 1
ATOM 575 N N . PHE A 1 76 ? -12.719 -9.114 10.711 1.00 88.81 76 PHE A N 1
ATOM 576 C CA . PHE A 1 76 ? -12.528 -10.010 11.859 1.00 88.81 76 PHE A CA 1
ATOM 577 C C . PHE A 1 76 ? -13.646 -11.043 12.036 1.00 88.81 76 PHE A C 1
ATOM 579 O O . PHE A 1 76 ? -13.409 -12.107 12.603 1.00 88.81 76 PHE A O 1
ATOM 586 N N . THR A 1 77 ? -14.851 -10.759 11.542 1.00 91.88 77 THR A N 1
ATOM 587 C CA . THR A 1 77 ? -15.958 -11.731 11.518 1.00 91.88 77 THR A CA 1
ATOM 588 C C . THR A 1 77 ? -15.908 -12.667 10.309 1.00 91.88 77 THR A C 1
ATOM 590 O O . THR A 1 77 ? -16.710 -13.594 10.237 1.00 91.88 77 THR A O 1
ATOM 593 N N . GLY A 1 78 ? -14.984 -12.447 9.367 1.00 88.88 78 GLY A N 1
ATOM 594 C CA . GLY A 1 78 ? -14.886 -13.210 8.120 1.00 88.88 78 GLY A CA 1
ATOM 595 C C . GLY A 1 78 ? -16.004 -12.912 7.117 1.00 88.88 78 GLY A C 1
ATOM 596 O O . GLY A 1 78 ? -16.173 -13.657 6.158 1.00 88.88 78 GLY A O 1
ATOM 597 N N . SER A 1 79 ? -16.770 -11.838 7.330 1.00 91.50 79 SER A N 1
ATOM 598 C CA . SER A 1 79 ? -17.846 -11.408 6.427 1.00 91.50 79 SER A CA 1
ATOM 599 C C . SER A 1 79 ? -17.307 -10.792 5.131 1.00 91.50 79 SER A C 1
ATOM 601 O O . SER A 1 79 ? -18.006 -10.772 4.122 1.00 91.50 79 SER A O 1
ATOM 603 N N . VAL A 1 80 ? -16.073 -10.278 5.159 1.00 90.50 80 VAL A N 1
ATOM 604 C CA . VAL A 1 80 ? -15.364 -9.704 4.009 1.00 90.50 80 VAL A CA 1
ATOM 605 C C . VAL A 1 80 ? -13.954 -10.283 3.960 1.00 90.50 80 VAL A C 1
ATOM 607 O O . VAL A 1 80 ? -13.273 -10.336 4.984 1.00 90.50 80 VAL A O 1
ATOM 610 N N . ASP A 1 81 ? -13.508 -10.682 2.769 1.00 90.06 81 ASP A N 1
ATOM 611 C CA . ASP A 1 81 ? -12.114 -11.050 2.530 1.00 90.06 81 ASP A CA 1
ATOM 612 C C . ASP A 1 81 ? -11.241 -9.788 2.430 1.00 90.06 81 ASP A C 1
ATOM 614 O O . ASP A 1 81 ? -11.491 -8.894 1.617 1.00 90.06 81 ASP A O 1
ATOM 618 N N . THR A 1 82 ? -10.218 -9.695 3.282 1.00 86.94 82 THR A N 1
ATOM 619 C CA . THR A 1 82 ? -9.332 -8.523 3.360 1.00 86.94 82 THR A CA 1
ATOM 620 C C . THR A 1 82 ? -8.571 -8.280 2.063 1.00 86.94 82 THR A C 1
ATOM 622 O O . THR A 1 82 ? -8.365 -7.128 1.682 1.00 86.94 82 THR A O 1
ATOM 625 N N . LEU A 1 83 ? -8.128 -9.347 1.394 1.00 85.38 83 LEU A N 1
ATOM 626 C CA . LEU A 1 83 ? -7.345 -9.223 0.174 1.00 85.38 83 LEU A CA 1
ATOM 627 C C . LEU A 1 83 ? -8.243 -8.750 -0.969 1.00 85.38 83 LEU A C 1
ATOM 629 O O . LEU A 1 83 ? -7.884 -7.805 -1.662 1.00 85.38 83 LEU A O 1
ATOM 633 N N . GLU A 1 84 ? -9.436 -9.324 -1.114 1.00 85.81 84 GLU A N 1
ATOM 634 C CA . GLU A 1 84 ? -10.429 -8.859 -2.084 1.00 85.81 84 GLU A CA 1
ATOM 635 C C . GLU A 1 84 ? -10.799 -7.390 -1.840 1.00 85.81 84 GLU A C 1
ATOM 637 O O . GLU A 1 84 ? -10.847 -6.596 -2.778 1.00 85.81 84 GLU A O 1
ATOM 642 N N . LEU A 1 85 ? -11.002 -6.998 -0.579 1.00 87.38 85 LEU A N 1
ATOM 643 C CA . LEU A 1 85 ? -11.315 -5.620 -0.210 1.00 87.38 85 LEU A CA 1
ATOM 644 C C . LEU A 1 85 ? -10.231 -4.627 -0.653 1.00 87.38 85 LEU A C 1
ATOM 646 O O . LEU A 1 85 ? -10.576 -3.527 -1.089 1.00 87.38 85 LEU A O 1
ATOM 650 N N . LEU A 1 86 ? -8.956 -5.003 -0.521 1.00 84.00 86 LEU A N 1
ATOM 651 C CA . LEU A 1 86 ? -7.804 -4.176 -0.888 1.00 84.00 86 LEU A CA 1
ATOM 652 C C . LEU A 1 86 ? -7.484 -4.223 -2.389 1.00 84.00 86 LEU A C 1
ATOM 654 O O . LEU A 1 86 ? -6.963 -3.256 -2.932 1.00 84.00 86 LEU A O 1
ATOM 658 N N . LEU A 1 87 ? -7.802 -5.320 -3.077 1.00 83.12 87 LEU A N 1
ATOM 659 C CA . LEU A 1 87 ? -7.625 -5.436 -4.528 1.00 83.12 87 LEU A CA 1
ATOM 660 C C . LEU A 1 87 ? -8.683 -4.658 -5.322 1.00 83.12 87 LEU A C 1
ATOM 662 O O . LEU A 1 87 ? -8.457 -4.340 -6.490 1.00 83.12 87 LEU A O 1
ATOM 666 N N . ARG A 1 88 ? -9.834 -4.339 -4.713 1.00 82.38 88 ARG A N 1
ATOM 667 C CA . ARG A 1 88 ? -10.850 -3.484 -5.343 1.00 82.38 88 ARG A CA 1
ATOM 668 C C . ARG A 1 88 ? -10.247 -2.139 -5.737 1.00 82.38 88 ARG A C 1
ATOM 670 O O . ARG A 1 88 ? -9.474 -1.553 -4.987 1.00 82.38 88 ARG A O 1
ATOM 677 N N . GLU A 1 89 ? -10.639 -1.669 -6.921 1.00 77.56 89 GLU A N 1
ATOM 678 C CA . GLU A 1 89 ? -10.226 -0.366 -7.467 1.00 77.56 89 GLU A CA 1
ATOM 679 C C . GLU A 1 89 ? -8.699 -0.195 -7.556 1.00 77.56 89 GLU A C 1
ATOM 681 O O . GLU A 1 89 ? -8.200 0.921 -7.532 1.00 77.56 89 GLU A O 1
ATOM 686 N N . ASN A 1 90 ? -7.949 -1.299 -7.674 1.00 73.88 90 ASN A N 1
ATOM 687 C CA . ASN A 1 90 ? -6.487 -1.299 -7.762 1.00 73.88 90 ASN A CA 1
ATOM 688 C C . ASN A 1 90 ? -5.779 -0.623 -6.574 1.00 73.88 90 ASN A C 1
ATOM 690 O O . ASN A 1 90 ? -4.627 -0.210 -6.710 1.00 73.88 90 ASN A O 1
ATOM 694 N N . ALA A 1 91 ? -6.410 -0.546 -5.395 1.00 78.19 91 ALA A N 1
ATOM 695 C CA . ALA A 1 91 ? -5.840 0.184 -4.260 1.00 78.19 91 ALA A CA 1
ATOM 696 C C . ALA A 1 91 ? -4.457 -0.353 -3.843 1.00 78.19 91 ALA A C 1
ATOM 698 O O . ALA A 1 91 ? -3.568 0.426 -3.513 1.00 78.19 91 ALA A O 1
ATOM 699 N N . VAL A 1 92 ? -4.222 -1.670 -3.940 1.00 76.38 92 VAL A N 1
ATOM 700 C CA . VAL A 1 92 ? -2.883 -2.251 -3.717 1.00 76.38 92 VAL A CA 1
ATOM 701 C C . VAL A 1 92 ? -1.852 -1.724 -4.718 1.00 76.38 92 VAL A C 1
ATOM 703 O O . VAL A 1 92 ? -0.749 -1.389 -4.304 1.00 76.38 92 VAL A O 1
ATOM 706 N N . ALA A 1 93 ? -2.184 -1.620 -6.009 1.00 75.69 93 ALA A N 1
ATOM 707 C CA . ALA A 1 93 ? -1.254 -1.092 -7.011 1.00 75.69 93 ALA A CA 1
ATOM 708 C C . ALA A 1 93 ? -0.907 0.374 -6.718 1.00 75.69 93 ALA A C 1
ATOM 710 O O . ALA A 1 93 ? 0.266 0.722 -6.645 1.00 75.69 93 ALA A O 1
ATOM 711 N N . HIS A 1 94 ? -1.914 1.185 -6.394 1.00 79.44 94 HIS A N 1
ATOM 712 C CA . HIS A 1 94 ? -1.731 2.594 -6.049 1.00 79.44 94 HIS A CA 1
ATOM 713 C C . HIS A 1 94 ? -0.901 2.834 -4.784 1.00 79.44 94 HIS A C 1
ATOM 715 O O . HIS A 1 94 ? -0.318 3.906 -4.625 1.00 79.44 94 HIS A O 1
ATOM 721 N N . VAL A 1 95 ? -0.836 1.859 -3.874 1.00 80.56 95 VAL A N 1
ATOM 722 C CA . VAL A 1 95 ? 0.053 1.893 -2.702 1.00 80.56 95 VAL A CA 1
ATOM 723 C C . VAL A 1 95 ? 1.517 1.653 -3.094 1.00 80.56 95 VAL A C 1
ATOM 725 O O . VAL A 1 95 ? 2.414 2.160 -2.421 1.00 80.56 95 VAL A O 1
ATOM 728 N N . TYR A 1 96 ? 1.776 0.919 -4.178 1.00 73.62 96 TYR A N 1
ATOM 729 C CA . TYR A 1 96 ? 3.132 0.664 -4.668 1.00 73.62 96 TYR A CA 1
ATOM 730 C C . TYR A 1 96 ? 3.688 1.792 -5.546 1.00 73.62 96 TYR A C 1
ATOM 732 O O . TYR A 1 96 ? 4.903 1.984 -5.547 1.00 73.62 96 TYR A O 1
ATOM 740 N N . ASP A 1 97 ? 2.842 2.568 -6.232 1.00 75.00 97 ASP A N 1
ATOM 741 C CA . ASP A 1 97 ? 3.289 3.636 -7.145 1.00 75.00 97 ASP A CA 1
ATOM 742 C C . ASP A 1 97 ? 4.285 4.625 -6.496 1.00 75.00 97 ASP A C 1
ATOM 744 O O . ASP A 1 97 ? 5.367 4.822 -7.055 1.00 75.00 97 ASP A O 1
ATOM 748 N N . PRO A 1 98 ? 4.028 5.201 -5.298 1.00 70.06 98 PRO A N 1
ATOM 749 C CA . PRO A 1 98 ? 4.893 6.237 -4.720 1.00 70.06 98 PRO A CA 1
ATOM 750 C C . PRO A 1 98 ? 6.243 5.718 -4.211 1.00 70.06 98 PRO A C 1
ATOM 752 O O . PRO A 1 98 ? 7.135 6.512 -3.918 1.00 70.06 98 PRO A O 1
ATOM 755 N N . VAL A 1 99 ? 6.375 4.399 -4.039 1.00 71.31 99 VAL A N 1
ATOM 756 C CA . VAL A 1 99 ? 7.590 3.733 -3.539 1.00 71.31 99 VAL A CA 1
ATOM 757 C C . VAL A 1 99 ? 8.316 2.951 -4.632 1.00 71.31 99 VAL A C 1
ATOM 759 O O . VAL A 1 99 ? 9.357 2.349 -4.365 1.00 71.31 99 VAL A O 1
ATOM 762 N N . SER A 1 100 ? 7.770 2.945 -5.849 1.00 69.00 100 SER A N 1
ATOM 763 C CA . SER A 1 100 ? 8.433 2.371 -7.010 1.00 69.00 100 SER A CA 1
ATOM 764 C C . SER A 1 100 ? 9.631 3.239 -7.405 1.00 69.00 100 SER A C 1
ATOM 766 O O . SER A 1 100 ? 9.583 4.469 -7.360 1.00 69.00 100 SER A O 1
ATOM 768 N N . PHE A 1 101 ? 10.740 2.583 -7.738 1.00 68.50 101 PHE A N 1
ATOM 769 C CA . PHE A 1 101 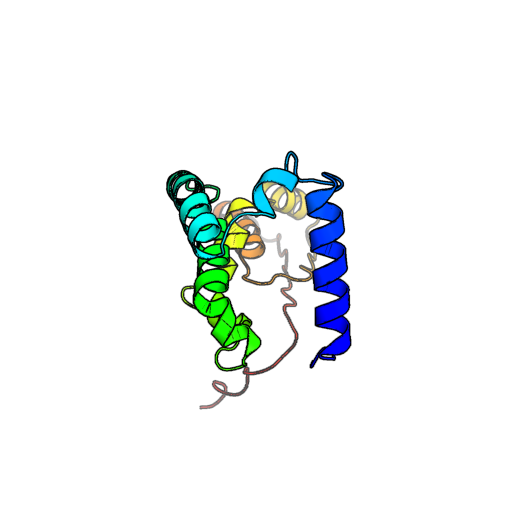? 11.956 3.243 -8.197 1.00 68.50 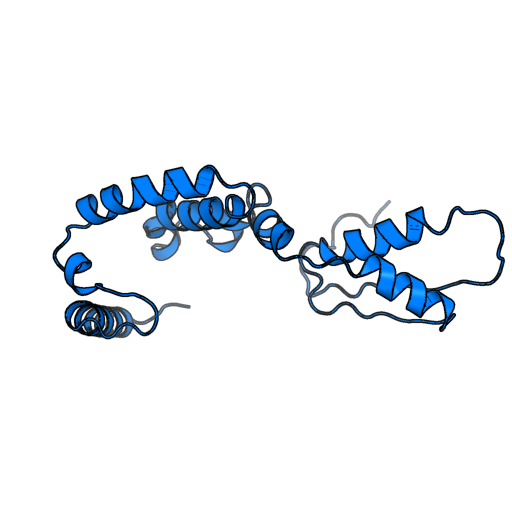101 PHE A CA 1
ATOM 770 C C . PHE A 1 101 ? 12.114 3.004 -9.689 1.00 68.50 101 PHE A C 1
ATOM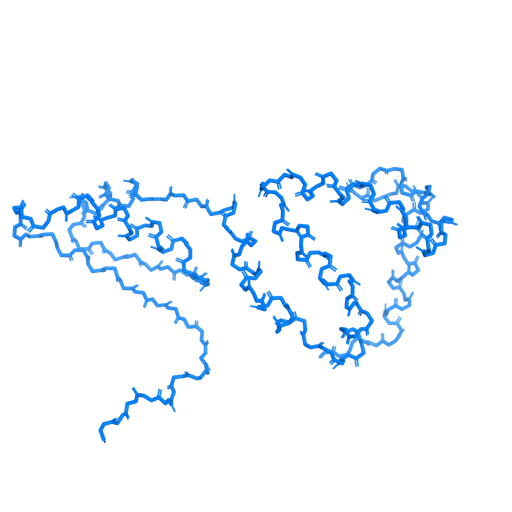 772 O O . PHE A 1 101 ? 11.982 1.874 -10.163 1.00 68.50 101 PHE A O 1
ATOM 779 N N . ASP A 1 102 ? 12.433 4.070 -10.412 1.00 71.06 102 ASP A N 1
ATOM 780 C CA . ASP A 1 102 ? 12.772 3.977 -11.819 1.00 71.06 102 ASP A CA 1
ATOM 781 C C . ASP A 1 102 ? 14.215 3.474 -11.981 1.00 71.06 102 ASP A C 1
ATOM 783 O O . ASP A 1 102 ? 15.181 4.132 -11.585 1.00 71.06 102 ASP A O 1
ATOM 787 N N . TYR A 1 103 ? 14.348 2.271 -12.537 1.00 74.94 103 TYR A N 1
ATOM 788 C CA . TYR A 1 103 ? 15.629 1.653 -12.879 1.00 74.94 103 TYR A CA 1
ATOM 789 C C . TYR A 1 103 ? 15.910 1.690 -14.391 1.00 74.94 103 TYR A C 1
ATOM 791 O O . TYR A 1 103 ? 16.897 1.093 -14.831 1.00 74.94 103 TYR A O 1
ATOM 799 N N . GLY A 1 104 ? 15.071 2.360 -15.189 1.00 76.31 104 GLY A N 1
ATOM 800 C CA . GLY A 1 104 ? 15.107 2.350 -16.651 1.00 76.31 104 GLY A CA 1
ATOM 801 C C . GLY A 1 104 ? 16.476 2.720 -17.218 1.00 76.31 104 GLY A C 1
ATOM 802 O O . GLY A 1 104 ? 17.062 1.946 -17.977 1.00 76.31 104 GLY A O 1
ATOM 803 N N . ASP A 1 105 ? 17.042 3.845 -16.780 1.00 76.75 105 ASP A N 1
ATOM 804 C CA . ASP A 1 105 ? 18.374 4.327 -17.184 1.00 76.75 105 ASP A CA 1
ATOM 805 C C . ASP A 1 105 ? 19.486 3.315 -16.926 1.00 76.75 105 ASP A C 1
ATOM 807 O O . ASP A 1 105 ? 20.314 3.036 -17.798 1.00 76.75 105 ASP A O 1
ATOM 811 N N . PHE A 1 106 ? 19.494 2.748 -15.723 1.00 80.56 106 PHE A N 1
ATOM 812 C CA . PHE A 1 106 ? 20.514 1.797 -15.312 1.00 80.56 106 PHE A CA 1
ATOM 813 C C . PHE A 1 106 ? 20.418 0.499 -16.119 1.00 80.56 106 PHE A C 1
ATOM 815 O O . PHE A 1 106 ? 21.431 -0.003 -16.609 1.00 80.56 106 PHE A O 1
ATOM 822 N N . ILE A 1 107 ? 19.203 -0.025 -16.297 1.00 80.88 107 ILE A N 1
ATOM 823 C CA . ILE A 1 107 ? 18.974 -1.248 -17.066 1.00 80.88 107 ILE A CA 1
ATOM 824 C C . ILE A 1 107 ? 19.288 -1.043 -18.551 1.00 80.88 107 ILE A C 1
ATOM 826 O O . ILE A 1 107 ? 19.889 -1.930 -19.160 1.00 80.88 107 ILE A O 1
ATOM 830 N N . CYS A 1 108 ? 18.962 0.117 -19.126 1.00 78.56 108 CYS A N 1
ATOM 831 C CA . CYS A 1 108 ? 19.335 0.452 -20.501 1.00 78.56 108 CYS A CA 1
ATOM 832 C C . CYS A 1 108 ? 20.860 0.435 -20.675 1.00 78.56 108 CYS A C 1
ATOM 834 O O . CYS A 1 108 ? 21.373 -0.312 -21.505 1.00 78.56 108 CYS A O 1
ATOM 836 N N . ALA A 1 109 ? 21.590 1.173 -19.833 1.00 81.38 109 ALA A N 1
ATOM 837 C CA . ALA A 1 109 ? 23.050 1.229 -19.901 1.00 81.38 109 ALA A CA 1
ATOM 838 C C . ALA A 1 109 ? 23.704 -0.153 -19.715 1.00 81.38 109 ALA A C 1
ATOM 840 O O . ALA A 1 109 ? 24.699 -0.476 -20.366 1.00 81.38 109 ALA A O 1
ATOM 841 N N . LEU A 1 110 ? 23.142 -0.991 -18.838 1.00 80.31 110 LEU A N 1
ATOM 842 C CA . LEU A 1 110 ? 23.631 -2.349 -18.615 1.00 80.31 110 LEU A CA 1
ATOM 843 C C . LEU A 1 110 ? 23.361 -3.274 -19.812 1.00 80.31 110 LEU A C 1
ATOM 845 O O . LEU A 1 110 ? 24.188 -4.133 -20.118 1.00 80.31 110 LEU A O 1
ATOM 849 N N . SER A 1 111 ? 22.232 -3.088 -20.498 1.00 80.38 111 SER A N 1
ATOM 850 C CA . SER A 1 111 ? 21.849 -3.875 -21.678 1.00 80.38 111 SER A CA 1
ATOM 851 C C . SER A 1 111 ? 22.744 -3.576 -22.883 1.00 80.38 111 SER A C 1
ATOM 853 O O . SER A 1 111 ? 23.097 -4.494 -23.620 1.00 80.38 111 SER A O 1
ATOM 855 N N . ASP A 1 112 ? 23.191 -2.326 -23.039 1.00 79.94 112 ASP A N 1
ATOM 856 C CA . ASP A 1 112 ? 24.153 -1.942 -24.082 1.00 79.94 112 ASP A CA 1
ATOM 857 C C . ASP A 1 112 ? 25.533 -2.583 -23.863 1.00 79.94 112 ASP A C 1
ATOM 859 O O . ASP A 1 112 ? 26.237 -2.930 -24.814 1.00 79.94 112 ASP A O 1
ATOM 863 N N . ALA A 1 113 ? 25.928 -2.763 -22.600 1.00 82.75 113 ALA A N 1
ATOM 864 C CA . ALA A 1 113 ? 27.203 -3.374 -22.235 1.00 82.75 113 ALA A CA 1
ATOM 865 C C . ALA A 1 113 ? 27.179 -4.914 -22.293 1.00 82.75 113 ALA A C 1
ATOM 867 O O . ALA A 1 113 ? 28.233 -5.536 -22.453 1.00 82.75 113 ALA A O 1
ATOM 868 N N . VAL A 1 114 ? 26.003 -5.538 -22.146 1.00 81.75 114 VAL A N 1
ATOM 869 C CA . VAL A 1 114 ? 25.832 -6.999 -22.085 1.00 81.75 114 VAL A CA 1
ATOM 870 C C . VAL A 1 114 ? 24.717 -7.435 -23.052 1.00 81.75 114 VAL A C 1
ATOM 872 O O . VAL A 1 114 ? 23.556 -7.515 -22.653 1.00 81.75 114 VAL A O 1
ATOM 875 N N . PRO A 1 115 ? 25.055 -7.779 -24.311 1.00 72.12 115 PRO A N 1
ATOM 876 C CA . PRO A 1 115 ? 24.074 -8.048 -25.372 1.00 72.12 115 PRO A CA 1
ATOM 877 C C . PRO A 1 115 ? 23.051 -9.159 -25.068 1.00 72.12 115 PRO A C 1
ATOM 879 O O . PRO A 1 115 ? 21.925 -9.098 -25.552 1.00 72.12 115 PRO A O 1
ATOM 882 N N . ASP A 1 116 ? 23.410 -10.129 -24.218 1.00 75.38 116 ASP A N 1
ATOM 883 C CA . ASP A 1 116 ? 22.566 -11.269 -23.820 1.00 75.38 116 ASP A CA 1
ATOM 884 C C . ASP A 1 116 ? 22.080 -11.176 -22.359 1.00 75.38 116 ASP A C 1
ATOM 886 O O . ASP A 1 116 ? 21.920 -12.190 -21.666 1.00 75.38 116 ASP A O 1
ATOM 890 N N . LEU A 1 117 ? 21.886 -9.955 -21.850 1.00 78.38 117 LEU A N 1
ATOM 891 C CA . LEU A 1 117 ? 21.452 -9.720 -20.475 1.00 78.38 117 LEU A CA 1
ATOM 892 C C . LEU A 1 117 ? 20.097 -10.391 -20.190 1.00 78.38 117 LEU A C 1
ATOM 894 O O . LEU A 1 117 ? 19.102 -10.160 -20.877 1.00 78.38 117 LEU A O 1
ATOM 898 N N . ARG A 1 118 ? 20.052 -11.202 -19.127 1.00 80.06 118 ARG A N 1
ATOM 899 C CA . ARG A 1 118 ? 18.833 -11.836 -18.605 1.00 80.06 118 ARG A CA 1
ATOM 900 C C . ARG A 1 118 ? 18.533 -11.271 -17.227 1.00 80.06 118 ARG A C 1
ATOM 902 O O . ARG A 1 118 ? 19.315 -11.475 -16.302 1.00 80.06 118 ARG A O 1
ATOM 909 N N . ILE A 1 119 ? 17.397 -10.594 -17.096 1.00 77.06 119 ILE A N 1
ATOM 910 C CA . ILE A 1 119 ? 16.975 -9.951 -15.849 1.00 77.06 119 ILE A CA 1
ATOM 911 C C . ILE A 1 119 ? 15.790 -10.734 -15.277 1.00 77.06 119 ILE A C 1
ATOM 913 O O . ILE A 1 119 ? 14.684 -10.614 -15.803 1.00 77.06 119 ILE A O 1
ATOM 917 N N . PRO A 1 120 ? 15.992 -11.564 -14.241 1.00 79.62 120 PRO A N 1
ATOM 918 C CA . PRO A 1 120 ? 14.885 -12.160 -13.514 1.00 79.62 120 PRO A CA 1
ATOM 919 C C . PRO A 1 120 ? 14.303 -11.135 -12.536 1.00 79.62 120 PRO A C 1
ATOM 921 O O . PRO A 1 120 ? 14.992 -10.664 -11.633 1.00 79.62 120 PRO A O 1
ATOM 924 N N . GLU A 1 121 ? 13.020 -10.821 -12.682 1.00 74.69 121 GLU A N 1
ATOM 925 C CA . GLU A 1 121 ? 12.287 -10.039 -11.689 1.00 74.69 121 GLU A CA 1
ATOM 926 C C . GLU A 1 121 ? 11.635 -10.981 -10.671 1.00 74.69 121 GLU A C 1
ATOM 928 O O . GLU A 1 121 ? 10.754 -11.773 -11.006 1.00 74.69 121 GLU A O 1
ATOM 933 N N . ILE A 1 122 ? 12.083 -10.920 -9.417 1.00 80.25 122 ILE A N 1
ATOM 934 C CA . ILE A 1 122 ? 11.517 -11.723 -8.329 1.00 80.25 122 ILE A CA 1
ATOM 935 C C . ILE A 1 122 ? 10.439 -10.897 -7.634 1.00 80.25 122 ILE A C 1
ATOM 937 O O . ILE A 1 122 ? 10.722 -9.825 -7.111 1.00 80.25 122 ILE A O 1
ATOM 941 N N . GLY A 1 123 ? 9.213 -11.424 -7.581 1.00 68.31 123 GLY A N 1
ATOM 942 C CA . GLY A 1 123 ? 8.110 -10.749 -6.896 1.00 68.31 123 GLY A CA 1
ATOM 943 C C . GLY A 1 123 ? 7.561 -9.541 -7.656 1.00 68.31 123 GLY A C 1
ATOM 944 O O . GLY A 1 123 ? 7.142 -8.585 -7.016 1.00 68.31 123 GLY A O 1
ATOM 945 N N . ALA A 1 124 ? 7.521 -9.610 -8.993 1.00 69.56 124 ALA A N 1
ATOM 946 C CA . ALA A 1 124 ? 7.062 -8.531 -9.881 1.00 69.56 124 ALA A CA 1
ATOM 947 C C . ALA A 1 124 ? 5.682 -7.937 -9.523 1.00 69.56 124 ALA A C 1
ATOM 949 O O . ALA A 1 124 ? 5.376 -6.797 -9.863 1.00 69.56 124 ALA A O 1
ATOM 950 N N . GLY A 1 125 ? 4.842 -8.691 -8.804 1.00 66.75 125 GLY A N 1
ATOM 951 C CA . GLY A 1 125 ? 3.619 -8.161 -8.206 1.00 66.75 125 GLY A CA 1
ATOM 952 C C . GLY A 1 125 ? 2.678 -7.559 -9.252 1.00 66.75 125 GLY A C 1
ATOM 953 O O . GLY A 1 125 ? 2.291 -8.239 -10.198 1.00 66.75 125 GLY A O 1
ATOM 954 N N . THR A 1 126 ? 2.305 -6.292 -9.076 1.00 66.62 126 THR A N 1
ATOM 955 C CA . THR A 1 126 ? 1.413 -5.540 -9.976 1.00 66.62 126 THR A CA 1
ATOM 956 C C . THR A 1 126 ? 2.073 -5.112 -11.291 1.00 66.62 126 THR A C 1
ATOM 958 O O . THR A 1 126 ? 1.393 -4.553 -12.144 1.00 66.62 126 THR A O 1
ATOM 961 N N . GLY A 1 127 ? 3.372 -5.370 -11.473 1.00 69.25 127 GLY A N 1
ATOM 962 C CA . GLY A 1 127 ? 4.110 -5.042 -12.692 1.00 69.25 127 GLY A CA 1
ATOM 963 C C . GLY A 1 127 ? 4.495 -3.567 -12.838 1.00 69.25 127 GLY A C 1
ATOM 964 O O . GLY A 1 127 ? 5.022 -3.199 -13.881 1.00 69.25 127 GLY A O 1
ATOM 965 N N . GLY A 1 128 ? 4.276 -2.726 -11.817 1.00 71.38 128 GLY A N 1
ATOM 966 C CA . GLY A 1 128 ? 4.604 -1.292 -11.880 1.00 71.38 128 GLY A CA 1
ATOM 967 C C . GLY A 1 128 ? 6.095 -1.034 -12.130 1.00 71.38 128 GLY A C 1
ATOM 968 O O . GLY A 1 128 ? 6.460 -0.269 -13.016 1.00 71.38 128 GLY A O 1
ATOM 969 N N . THR A 1 129 ? 6.976 -1.756 -11.431 1.00 68.06 129 THR A N 1
ATOM 970 C CA . THR A 1 129 ? 8.430 -1.692 -11.668 1.00 68.06 129 THR A CA 1
ATOM 971 C C . THR A 1 129 ? 8.801 -2.217 -13.058 1.00 68.06 129 THR A C 1
ATOM 973 O O . THR A 1 129 ? 9.653 -1.642 -13.736 1.00 68.06 129 THR A O 1
ATOM 976 N N . THR A 1 130 ? 8.140 -3.285 -13.517 1.00 73.62 130 THR A N 1
ATOM 977 C CA . THR A 1 130 ? 8.333 -3.841 -14.862 1.00 73.62 130 THR A CA 1
ATOM 978 C C . THR A 1 130 ? 7.978 -2.826 -15.950 1.00 73.62 130 THR A C 1
ATOM 980 O O . THR A 1 130 ? 8.693 -2.717 -16.948 1.00 73.62 130 THR A O 1
ATOM 983 N N . GLU A 1 131 ? 6.875 -2.092 -15.777 1.00 73.38 131 GLU A N 1
ATOM 984 C CA . GLU A 1 131 ? 6.404 -1.089 -16.732 1.00 73.38 131 GLU A CA 1
ATOM 985 C C . GLU A 1 131 ? 7.401 0.060 -16.878 1.00 73.38 131 GLU A C 1
ATOM 987 O O . GLU A 1 131 ? 7.734 0.411 -18.009 1.00 73.38 131 GLU A O 1
ATOM 992 N N . LEU A 1 132 ? 7.950 0.564 -15.767 1.00 71.19 132 LEU A N 1
ATOM 993 C CA . LEU A 1 132 ? 8.989 1.599 -15.784 1.00 71.19 132 LEU A CA 1
ATOM 994 C C . LEU A 1 132 ? 10.225 1.140 -16.574 1.00 71.19 132 LEU A C 1
ATOM 996 O O . LEU A 1 132 ? 10.655 1.802 -17.515 1.00 71.19 132 LEU A O 1
ATOM 1000 N N . ILE A 1 133 ? 10.739 -0.059 -16.278 1.00 69.25 133 ILE A N 1
ATOM 1001 C CA . ILE A 1 133 ? 11.944 -0.594 -16.932 1.00 69.25 133 ILE A CA 1
ATOM 1002 C C . ILE A 1 133 ? 11.712 -0.855 -18.432 1.00 69.25 133 ILE A C 1
ATOM 1004 O O . ILE A 1 133 ? 12.564 -0.552 -19.270 1.00 69.25 133 ILE A O 1
ATOM 1008 N N . CYS A 1 134 ? 10.573 -1.450 -18.796 1.00 67.75 134 CYS A N 1
ATOM 1009 C CA . CYS A 1 134 ? 10.298 -1.848 -20.178 1.00 67.75 134 CYS A CA 1
ATOM 1010 C C . CYS A 1 134 ? 9.824 -0.674 -21.051 1.00 67.75 134 CYS A C 1
ATOM 1012 O O . CYS A 1 134 ? 10.120 -0.642 -22.249 1.00 67.75 134 CYS A O 1
ATOM 1014 N N . GLY A 1 135 ? 9.094 0.282 -20.471 1.00 66.00 135 GLY A N 1
ATOM 1015 C CA . GLY A 1 135 ? 8.662 1.508 -21.142 1.00 66.00 135 GLY A CA 1
ATOM 1016 C C . GLY A 1 135 ? 9.850 2.366 -21.572 1.00 66.00 135 GLY A C 1
ATOM 1017 O O . GLY A 1 135 ? 9.941 2.755 -22.741 1.00 66.00 135 GLY A O 1
ATOM 1018 N N . ASP A 1 136 ? 10.809 2.565 -20.672 1.00 63.72 136 ASP A N 1
ATOM 1019 C CA . ASP A 1 136 ? 12.034 3.321 -20.944 1.00 63.72 136 ASP A CA 1
ATOM 1020 C C . ASP A 1 136 ? 12.913 2.664 -22.005 1.00 63.72 136 ASP A C 1
ATOM 1022 O O . ASP A 1 136 ? 13.423 3.328 -22.912 1.00 63.72 136 ASP A O 1
ATOM 1026 N N . TYR A 1 137 ? 13.040 1.338 -21.953 1.00 61.03 137 TYR A N 1
ATOM 1027 C CA . TYR A 1 137 ? 13.777 0.602 -22.974 1.00 61.03 137 TYR A CA 1
ATOM 1028 C C . TYR A 1 137 ? 13.142 0.780 -24.362 1.00 61.03 137 TYR A C 1
ATOM 1030 O O . TYR A 1 137 ? 13.818 1.182 -25.308 1.00 61.03 137 TYR A O 1
ATOM 1038 N N . LYS A 1 138 ? 11.822 0.566 -24.482 1.00 61.12 138 LYS A N 1
ATOM 1039 C CA . LYS A 1 138 ? 11.094 0.678 -25.761 1.00 61.12 138 LYS A CA 1
ATOM 1040 C C . LYS A 1 138 ? 11.128 2.085 -26.354 1.00 61.12 138 LYS A C 1
ATOM 1042 O O . LYS A 1 138 ? 11.182 2.223 -27.572 1.00 61.12 138 LYS A O 1
ATOM 1047 N N . THR A 1 139 ? 11.060 3.120 -25.519 1.00 59.78 139 THR A N 1
ATOM 1048 C CA . THR A 1 139 ? 11.085 4.519 -25.977 1.00 59.78 139 THR A CA 1
ATOM 1049 C C . THR A 1 139 ? 12.473 4.963 -26.439 1.00 59.78 139 THR A C 1
ATOM 1051 O O . THR A 1 139 ? 12.574 5.790 -27.348 1.00 59.78 139 THR A O 1
ATOM 1054 N N . ARG A 1 140 ? 13.546 4.396 -25.874 1.00 58.25 140 ARG A N 1
ATOM 1055 C CA . ARG A 1 140 ? 14.931 4.676 -26.288 1.00 58.25 140 ARG A CA 1
ATOM 1056 C C . ARG A 1 140 ? 15.364 3.890 -27.514 1.00 58.25 140 ARG A C 1
ATOM 1058 O O . ARG A 1 140 ? 16.076 4.430 -28.358 1.00 58.25 140 ARG A O 1
ATOM 1065 N N . THR A 1 141 ? 14.887 2.659 -27.664 1.00 55.94 141 THR A N 1
ATOM 1066 C CA . THR A 1 141 ? 15.087 1.863 -28.876 1.00 55.94 141 THR A CA 1
ATOM 1067 C C . THR A 1 141 ? 14.050 2.249 -29.937 1.00 55.94 141 THR A C 1
ATOM 1069 O O . THR A 1 141 ? 13.163 1.462 -30.270 1.00 55.94 141 THR A O 1
ATOM 1072 N N . ASN A 1 142 ? 14.119 3.467 -30.486 1.00 44.69 142 ASN A N 1
ATOM 1073 C CA . ASN A 1 142 ? 13.415 3.735 -31.741 1.00 44.69 142 ASN A CA 1
ATOM 1074 C C . ASN A 1 142 ? 13.921 2.730 -32.788 1.00 44.69 142 ASN A C 1
ATOM 1076 O O . ASN A 1 142 ? 15.117 2.617 -33.039 1.00 44.69 142 ASN A O 1
ATOM 1080 N N . PHE A 1 143 ? 12.985 1.954 -33.328 1.00 45.56 143 PHE A N 1
ATOM 1081 C CA . PHE A 1 143 ? 13.176 0.698 -34.054 1.00 45.56 143 PHE A CA 1
ATOM 1082 C C . PHE A 1 143 ? 13.714 0.897 -35.486 1.00 45.56 143 PHE A C 1
ATOM 1084 O O . PHE A 1 143 ? 13.116 0.434 -36.453 1.00 45.56 143 PHE A O 1
ATOM 1091 N N . HIS A 1 144 ? 14.826 1.609 -35.643 1.00 40.75 144 HIS A N 1
ATOM 1092 C CA . HIS A 1 144 ? 15.619 1.651 -36.867 1.00 40.75 144 HIS A CA 1
ATOM 1093 C C . HIS A 1 144 ? 17.091 1.836 -36.480 1.00 40.75 144 HIS A C 1
ATOM 1095 O O . HIS A 1 144 ? 17.434 2.777 -35.777 1.00 40.75 144 HIS A O 1
ATOM 1101 N N . ASP A 1 145 ? 17.936 0.929 -36.969 1.00 42.16 145 ASP A N 1
ATOM 1102 C CA . ASP A 1 145 ? 19.403 0.967 -36.920 1.00 42.16 145 ASP A CA 1
ATOM 1103 C C . ASP A 1 145 ? 20.086 0.438 -35.645 1.00 42.16 145 ASP A C 1
ATOM 1105 O O . ASP A 1 145 ? 20.807 1.145 -34.958 1.00 42.16 145 ASP A O 1
ATOM 1109 N N . THR A 1 146 ? 19.963 -0.866 -35.378 1.00 39.50 146 THR A N 1
ATOM 1110 C CA . THR A 1 146 ? 21.133 -1.760 -35.195 1.00 39.50 146 THR A CA 1
ATOM 1111 C C . THR A 1 146 ? 20.681 -3.233 -35.213 1.00 39.50 146 THR A C 1
ATOM 1113 O O . THR A 1 146 ? 19.692 -3.566 -34.568 1.00 39.50 146 THR A O 1
ATOM 1116 N N . PRO A 1 147 ? 21.353 -4.157 -35.934 1.00 38.31 147 PRO A N 1
ATOM 1117 C CA . PRO A 1 147 ? 20.814 -5.507 -36.153 1.00 38.31 147 PRO A CA 1
ATOM 1118 C C . PRO A 1 147 ? 20.990 -6.492 -34.984 1.00 38.31 147 PRO A C 1
ATOM 1120 O O . PRO A 1 147 ? 20.553 -7.630 -35.115 1.00 38.31 147 PRO A O 1
ATOM 1123 N N . ASN A 1 148 ? 21.654 -6.117 -33.881 1.00 37.72 148 ASN A N 1
ATOM 1124 C CA . ASN A 1 148 ? 22.281 -7.109 -32.991 1.00 37.72 148 ASN A CA 1
ATOM 1125 C C . ASN A 1 148 ? 21.960 -7.000 -31.488 1.00 37.72 148 ASN A C 1
ATOM 1127 O O . ASN A 1 148 ? 22.565 -7.736 -30.712 1.00 37.72 148 ASN A O 1
ATOM 1131 N N . THR A 1 149 ? 21.026 -6.158 -31.042 1.00 41.38 149 THR A N 1
ATOM 1132 C CA . THR A 1 149 ? 20.681 -6.088 -29.608 1.00 41.38 149 THR A CA 1
ATOM 1133 C C . THR A 1 149 ? 19.400 -6.881 -29.349 1.00 41.38 149 THR A C 1
ATOM 1135 O O . THR A 1 149 ? 18.287 -6.391 -29.523 1.00 41.38 149 THR A O 1
ATOM 1138 N N . HIS A 1 150 ? 19.549 -8.157 -28.994 1.00 42.50 150 HIS A N 1
ATOM 1139 C CA . HIS A 1 150 ? 18.446 -9.044 -28.613 1.00 42.50 150 HIS A CA 1
ATOM 1140 C C . HIS A 1 150 ? 18.473 -9.305 -27.105 1.00 42.50 150 HIS A C 1
ATOM 1142 O O . HIS A 1 150 ? 18.619 -10.439 -26.654 1.00 42.50 150 HIS A O 1
ATOM 1148 N N . SER A 1 151 ? 18.302 -8.252 -26.307 1.00 43.12 151 SER A N 1
ATOM 1149 C CA . SER A 1 151 ? 18.102 -8.398 -24.865 1.00 43.12 151 SER A CA 1
ATOM 1150 C C . SER A 1 151 ? 16.699 -8.967 -24.608 1.00 43.12 151 SER A C 1
ATOM 1152 O O . SER A 1 151 ? 15.692 -8.261 -24.630 1.00 43.12 151 SER A O 1
ATOM 1154 N N . LEU A 1 152 ? 16.614 -10.284 -24.416 1.00 41.59 152 LEU A N 1
ATOM 1155 C CA . LEU A 1 152 ? 15.385 -10.987 -24.044 1.00 41.59 152 LEU A CA 1
ATOM 1156 C C . LEU A 1 152 ? 15.161 -10.873 -22.530 1.00 41.59 152 LEU A C 1
ATOM 1158 O O . LEU A 1 152 ? 15.718 -11.640 -21.741 1.00 41.59 152 LEU A O 1
ATOM 1162 N N . ILE A 1 153 ? 14.305 -9.935 -22.120 1.00 45.28 153 ILE A N 1
ATOM 1163 C CA . ILE A 1 153 ? 13.808 -9.854 -20.742 1.00 45.28 153 ILE A CA 1
ATOM 1164 C C . ILE A 1 153 ? 12.762 -10.964 -20.552 1.00 45.28 153 ILE A C 1
ATOM 1166 O O . ILE A 1 153 ? 11.657 -10.897 -21.090 1.00 45.28 153 ILE A O 1
ATOM 1170 N N . TYR A 1 154 ? 13.120 -12.016 -19.811 1.00 39.88 154 TYR A N 1
ATOM 1171 C CA . TYR A 1 154 ? 12.206 -13.105 -19.461 1.00 39.88 154 TYR A CA 1
ATOM 1172 C C . TYR A 1 154 ? 11.484 -12.794 -18.147 1.00 39.88 154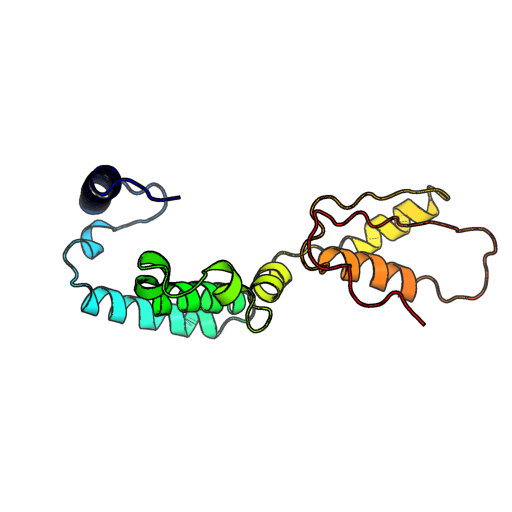 TYR A C 1
ATOM 1174 O O . TYR A 1 154 ? 12.089 -12.800 -17.077 1.00 39.88 154 TYR A O 1
ATOM 1182 N N . LEU A 1 155 ? 10.172 -12.578 -18.240 1.00 43.25 155 LEU A N 1
ATOM 1183 C CA . LEU A 1 155 ? 9.282 -12.377 -17.101 1.00 43.25 155 LEU A CA 1
ATOM 1184 C C . LEU A 1 155 ? 8.877 -13.737 -16.506 1.00 43.25 155 LEU A C 1
ATOM 1186 O O . LEU A 1 155 ? 8.185 -14.520 -17.156 1.00 43.25 155 LEU A O 1
ATOM 1190 N N . LEU A 1 156 ? 9.284 -14.026 -15.269 1.00 32.12 156 LEU A N 1
ATOM 1191 C CA . LEU A 1 156 ? 8.762 -15.154 -14.490 1.00 32.12 156 LEU A CA 1
ATOM 1192 C C . LEU A 1 156 ? 7.961 -14.616 -13.301 1.00 32.12 156 LEU A C 1
ATOM 1194 O O . LEU A 1 156 ? 8.470 -14.507 -12.191 1.00 32.12 156 LEU A O 1
ATOM 1198 N N . ALA A 1 157 ? 6.688 -14.301 -13.533 1.00 30.67 157 ALA A N 1
ATOM 1199 C CA . ALA A 1 157 ? 5.725 -14.025 -12.471 1.00 30.67 157 ALA A CA 1
ATOM 1200 C C . ALA A 1 157 ? 4.888 -15.287 -12.210 1.00 30.67 157 ALA A C 1
ATOM 1202 O O . ALA A 1 157 ? 4.135 -15.674 -13.092 1.00 30.67 157 ALA A O 1
ATOM 1203 N N . PHE A 1 158 ? 5.007 -15.938 -11.043 1.00 27.78 158 PHE A N 1
ATOM 1204 C CA . PHE A 1 158 ? 4.049 -16.962 -10.568 1.00 27.78 158 PHE A CA 1
ATOM 1205 C C . PHE A 1 158 ? 4.175 -17.209 -9.046 1.00 27.78 158 PHE A C 1
ATOM 1207 O O . PHE A 1 158 ? 5.271 -17.013 -8.513 1.00 27.78 158 PHE A O 1
ATOM 1214 N N . PRO A 1 159 ? 3.089 -17.625 -8.334 1.00 34.22 159 PRO A N 1
ATOM 1215 C CA . PRO A 1 159 ? 2.382 -18.888 -8.618 1.00 34.22 159 PRO A CA 1
ATOM 1216 C C . PRO A 1 159 ? 0.819 -18.756 -8.565 1.00 34.22 159 PRO A C 1
ATOM 1218 O O . PRO A 1 159 ? 0.304 -17.647 -8.482 1.00 34.22 159 PRO A O 1
ATOM 1221 N N . PRO A 1 160 ? 0.014 -19.826 -8.752 1.00 38.91 160 PRO A N 1
ATOM 1222 C CA . PRO A 1 160 ? -0.818 -20.003 -9.947 1.00 38.91 160 PRO A CA 1
ATOM 1223 C C . PRO A 1 160 ? -2.291 -20.323 -9.615 1.00 38.91 160 PRO A C 1
ATOM 1225 O O . PRO A 1 160 ? -2.577 -21.296 -8.924 1.00 38.91 160 PRO A O 1
ATOM 1228 N N . ARG A 1 161 ? -3.261 -19.594 -10.165 1.00 31.64 161 ARG A N 1
ATOM 1229 C CA . ARG A 1 161 ? -4.647 -20.078 -10.346 1.00 31.64 161 ARG A CA 1
ATOM 1230 C C . ARG A 1 161 ? -5.365 -19.105 -11.275 1.00 31.64 161 ARG A C 1
ATOM 1232 O O . ARG A 1 161 ? -5.336 -17.916 -11.008 1.00 31.64 161 ARG A O 1
ATOM 1239 N N . LEU A 1 162 ? -6.017 -19.635 -12.313 1.00 33.38 162 LEU A N 1
ATOM 1240 C CA . LEU A 1 162 ? -6.788 -18.927 -13.357 1.00 33.38 162 LEU A CA 1
ATOM 1241 C C . LEU A 1 162 ? -6.046 -18.536 -14.648 1.00 33.38 162 LEU A C 1
ATOM 1243 O O . LEU A 1 162 ? -6.372 -17.532 -15.266 1.00 33.38 162 LEU A O 1
ATOM 1247 N N . VAL A 1 163 ? -5.153 -19.390 -15.154 1.00 36.94 163 VAL A N 1
ATOM 1248 C CA . VAL A 1 163 ? -4.923 -19.461 -16.613 1.00 36.94 163 VAL A CA 1
ATOM 1249 C C . VAL A 1 163 ? -5.382 -20.832 -17.083 1.00 36.94 163 VAL A C 1
ATOM 1251 O O . VAL A 1 163 ? -4.595 -21.747 -17.283 1.00 36.94 163 VAL A O 1
ATOM 1254 N N . ASN A 1 164 ? -6.700 -21.008 -17.125 1.00 32.12 164 ASN A N 1
ATOM 1255 C CA . ASN A 1 164 ? -7.333 -22.145 -17.789 1.00 32.12 164 ASN A CA 1
ATOM 1256 C C . ASN A 1 164 ? -8.717 -21.746 -18.316 1.00 32.12 164 ASN A C 1
ATOM 1258 O O . ASN A 1 164 ? -9.710 -22.418 -18.081 1.00 32.12 164 ASN A O 1
ATOM 1262 N N . VAL A 1 165 ? -8.782 -20.601 -18.990 1.00 35.88 165 VAL A N 1
ATOM 1263 C CA . VAL A 1 165 ? -9.823 -20.237 -19.957 1.00 35.88 165 VAL A CA 1
ATOM 1264 C C . VAL A 1 165 ? -9.108 -19.321 -20.948 1.00 35.88 165 VAL A C 1
ATOM 1266 O O . VAL A 1 165 ? -8.379 -18.443 -20.505 1.00 35.88 165 VAL A O 1
ATOM 1269 N N . LEU A 1 166 ? -9.303 -19.515 -22.252 1.00 31.58 166 LEU A N 1
ATOM 1270 C CA . LEU A 1 166 ? -8.625 -18.828 -23.370 1.00 31.58 166 LEU A CA 1
ATOM 1271 C C . LEU A 1 166 ? -7.366 -19.518 -23.928 1.00 31.58 166 LEU A C 1
ATOM 1273 O O . LEU A 1 166 ? -6.411 -18.868 -24.338 1.00 31.58 166 LEU A O 1
ATOM 1277 N N . GLN A 1 167 ? -7.414 -20.843 -24.063 1.00 34.03 167 GLN A N 1
ATOM 1278 C CA . GLN A 1 167 ? -6.866 -21.494 -25.257 1.00 34.03 167 GLN A CA 1
ATOM 1279 C C . GLN A 1 167 ? -7.877 -22.517 -25.777 1.00 34.03 167 GLN A C 1
ATOM 1281 O O . GLN A 1 167 ? -7.944 -23.638 -25.290 1.00 34.03 167 GLN A O 1
ATOM 1286 N N . THR A 1 168 ? -8.694 -22.097 -26.738 1.00 32.34 168 THR A N 1
ATOM 1287 C CA . THR A 1 168 ? -9.348 -22.941 -27.754 1.00 32.34 168 THR A CA 1
ATOM 1288 C C . THR A 1 168 ? -9.795 -22.017 -28.891 1.00 32.34 168 THR A C 1
ATOM 1290 O O . THR A 1 168 ? -10.349 -20.950 -28.613 1.00 32.34 168 THR A O 1
ATOM 1293 N N . PRO A 1 169 ? -9.555 -22.360 -30.164 1.00 36.69 169 PRO A N 1
ATOM 1294 C CA . PRO A 1 169 ? -10.652 -22.505 -31.109 1.00 36.69 169 PRO A CA 1
ATOM 1295 C C . PRO A 1 169 ? -11.492 -23.748 -30.781 1.00 36.69 169 PRO A C 1
ATOM 1297 O O . PRO A 1 169 ? -10.907 -24.758 -30.322 1.00 36.69 169 PRO A O 1
#

Sequence (169 aa):
MHASSSEISHLAGKTTDEASADKHAVLENTSVLVPLSADEQFRKMGDPTNVAYSSPLVFSFVEAIMRIRNNIQQIFTGSVDTLELLLRENAVAHVYDPVSFDYGDFICALSDAVPDLRIPEIGAGTGGTTELICGDYKTRTNFHDTPNTHSLIYLLAFPPRLVNVLQTP

Radius of gyration: 23.63 Å; chains: 1; bounding box: 45×39×67 Å

Secondary structure (DSSP, 8-state):
----HHHHHHHHHHHHHHHHTT--SS-SSGGGTTT--HHHHHHHHHHHHHHHHT-TTTHHHHHHHHHHHHTHHHHHTTSS-HHHHHHGGGHHHHHHGGG----HHHHHHHHHH-TT-----TT-TTSHHHHHHHHHHHHHS-SSS-TT------------S---SS---

Foldseek 3Di:
DDDDPVVVVVVVVVVLVCLCVQNDPPDGNSNVVSVDDPVRVVVVVVVVLVVQCVDLLCVLVSVLVVQCVVCVVCCVVVVDDSVVSCPPPPSVVSVCVNVADQCQVVVLVVLVVPLADEDEDDCCDPVNNVCNNVVSNVVVCPPDDDDGRPHDHDYDDDDDDPPPPPPDD